Protein AF-A0A9E3X2L5-F1 (afdb_monomer_lite)

Foldseek 3Di:
DPPPPPVVVVVVVVLVVVLVVLCVVCVVVVVVVCVVVVDDPVNVVVVVVVVVVCCVVCVVVLVVVCVVVHVVVSSVVVSVVSVVVVD

Structure (mmCIF, N/CA/C/O backbone):
data_AF-A0A9E3X2L5-F1
#
_entry.id   AF-A0A9E3X2L5-F1
#
loop_
_atom_site.group_PDB
_atom_site.id
_atom_site.type_symbol
_atom_site.label_atom_id
_atom_site.label_alt_id
_atom_site.label_comp_id
_atom_site.label_asym_id
_atom_site.label_entity_id
_atom_site.label_seq_id
_atom_site.pdbx_PDB_ins_code
_atom_site.Cartn_x
_atom_site.Cartn_y
_atom_site.Cartn_z
_atom_site.occupancy
_atom_site.B_iso_or_equiv
_atom_site.auth_seq_id
_atom_site.auth_comp_id
_atom_site.auth_asym_id
_atom_site.auth_atom_id
_atom_site.pdbx_PDB_model_num
ATOM 1 N N . MET A 1 1 ? -5.883 12.078 28.747 1.00 43.22 1 MET A N 1
ATOM 2 C CA . MET A 1 1 ? -4.803 11.162 28.321 1.00 43.22 1 MET A CA 1
ATOM 3 C C . MET A 1 1 ? -5.453 9.863 27.871 1.00 43.22 1 MET A C 1
ATOM 5 O O . MET A 1 1 ? -6.032 9.185 28.708 1.00 43.22 1 MET A O 1
ATOM 9 N N . GLN A 1 2 ? -5.475 9.570 26.565 1.00 57.81 2 GLN A N 1
ATOM 10 C CA . GLN A 1 2 ? -5.955 8.271 26.074 1.00 57.81 2 GLN A CA 1
ATOM 11 C C . GLN A 1 2 ? -5.072 7.188 26.703 1.00 57.81 2 GLN A C 1
ATOM 13 O O . GLN A 1 2 ? -3.851 7.256 26.588 1.00 57.81 2 GLN A O 1
ATOM 18 N N . THR A 1 3 ? -5.658 6.237 27.425 1.00 52.75 3 THR A N 1
ATOM 19 C CA . THR A 1 3 ? -4.907 5.115 27.984 1.00 52.75 3 THR A CA 1
ATOM 20 C C . THR A 1 3 ? -4.382 4.284 26.818 1.00 52.75 3 THR A C 1
ATOM 22 O O . THR A 1 3 ? -5.141 3.640 26.096 1.00 52.75 3 THR A O 1
ATOM 25 N N . THR A 1 4 ? -3.075 4.352 26.574 1.00 62.81 4 THR A N 1
ATOM 26 C CA . THR A 1 4 ? -2.418 3.586 25.517 1.00 62.81 4 THR A CA 1
ATOM 27 C C . THR A 1 4 ? -2.697 2.101 25.724 1.00 62.81 4 THR A C 1
ATOM 29 O O . THR A 1 4 ? -2.154 1.463 26.627 1.00 62.81 4 THR A O 1
ATOM 32 N N . ASN A 1 5 ? -3.570 1.532 24.893 1.00 82.81 5 ASN A N 1
ATOM 33 C CA . ASN A 1 5 ? -3.887 0.116 24.950 1.00 82.81 5 ASN A CA 1
ATOM 34 C C . ASN A 1 5 ? -2.715 -0.667 24.350 1.00 82.81 5 ASN A C 1
ATOM 36 O O . ASN A 1 5 ? -2.606 -0.822 23.132 1.00 82.81 5 ASN A O 1
ATOM 40 N N . ARG A 1 6 ? -1.828 -1.160 25.222 1.00 85.25 6 ARG A N 1
ATOM 41 C CA . ARG A 1 6 ? -0.616 -1.902 24.843 1.00 85.25 6 ARG A CA 1
ATOM 42 C C . ARG A 1 6 ? -0.916 -3.056 23.883 1.00 85.25 6 ARG A C 1
ATOM 44 O O . ARG A 1 6 ? -0.158 -3.267 22.946 1.00 85.25 6 ARG A O 1
ATOM 51 N N . ARG A 1 7 ? -2.055 -3.744 24.057 1.00 87.69 7 ARG A N 1
ATOM 52 C CA . ARG A 1 7 ? -2.491 -4.823 23.152 1.00 87.69 7 ARG A CA 1
ATOM 53 C C . ARG A 1 7 ? -2.791 -4.301 21.748 1.00 87.69 7 ARG A C 1
ATOM 55 O O . ARG A 1 7 ? -2.367 -4.917 20.779 1.00 87.69 7 ARG A O 1
ATOM 62 N N . ALA A 1 8 ? -3.483 -3.167 21.634 1.00 87.62 8 ALA A N 1
ATOM 63 C CA . ALA A 1 8 ? -3.787 -2.564 20.338 1.00 87.62 8 ALA A CA 1
ATOM 64 C C . ALA A 1 8 ? -2.507 -2.144 19.599 1.00 87.62 8 ALA A C 1
ATOM 66 O O . ALA A 1 8 ? -2.376 -2.431 18.414 1.00 87.62 8 ALA A O 1
ATOM 67 N N . MET A 1 9 ? -1.533 -1.549 20.299 1.00 89.56 9 MET A N 1
ATOM 68 C CA . MET A 1 9 ? -0.229 -1.231 19.701 1.00 89.56 9 MET A CA 1
ATOM 69 C C . MET A 1 9 ? 0.518 -2.480 19.233 1.00 89.56 9 MET A C 1
ATOM 71 O O . MET A 1 9 ? 1.041 -2.477 18.125 1.00 89.56 9 MET A O 1
ATOM 75 N N . THR A 1 10 ? 0.548 -3.552 20.034 1.00 92.44 10 THR A N 1
ATOM 76 C CA . THR A 1 10 ? 1.191 -4.811 19.625 1.00 92.44 10 THR A CA 1
ATOM 77 C C . THR A 1 10 ? 0.535 -5.401 18.378 1.00 92.44 10 THR A C 1
ATOM 79 O O . THR A 1 10 ? 1.243 -5.831 17.474 1.00 92.44 10 THR A O 1
ATOM 82 N N . ILE A 1 11 ? -0.799 -5.382 18.29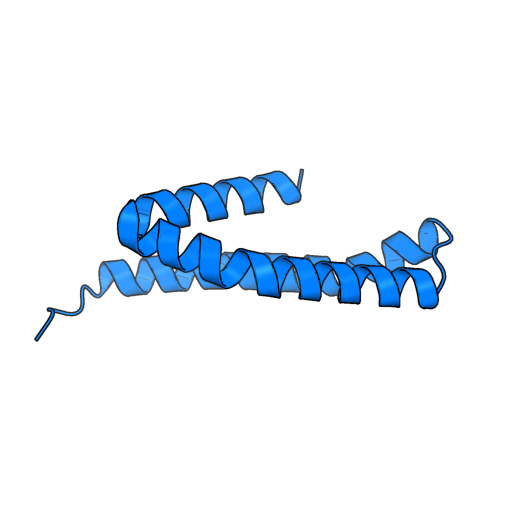3 1.00 91.12 11 ILE A N 1
ATOM 83 C CA . ILE A 1 11 ? -1.524 -5.869 17.110 1.00 91.12 11 ILE A CA 1
ATOM 84 C C . ILE A 1 11 ? -1.174 -5.026 15.882 1.00 91.12 11 ILE A C 1
ATOM 86 O O . ILE A 1 11 ? -0.781 -5.584 14.866 1.00 91.12 11 ILE A O 1
ATOM 90 N N . LEU A 1 12 ? -1.254 -3.695 15.982 1.00 92.06 12 LEU A N 1
ATOM 91 C CA . LEU A 1 12 ? -0.919 -2.794 14.873 1.00 92.06 12 LEU A CA 1
ATOM 92 C C . LEU A 1 12 ? 0.533 -2.960 14.414 1.00 92.06 12 LEU A C 1
ATOM 94 O O . LEU A 1 12 ? 0.802 -2.950 13.215 1.00 92.06 12 LEU A O 1
ATOM 98 N N . PHE A 1 13 ? 1.453 -3.148 15.361 1.00 94.12 13 PHE A N 1
ATOM 99 C CA . PHE A 1 13 ? 2.855 -3.414 15.067 1.00 94.12 13 PHE A CA 1
ATOM 100 C C . PHE A 1 13 ? 3.026 -4.719 14.288 1.00 94.12 13 PHE A C 1
ATOM 102 O O . PHE A 1 13 ? 3.683 -4.718 13.254 1.00 94.12 13 PHE A O 1
ATOM 109 N N . LEU A 1 14 ? 2.401 -5.813 14.736 1.00 94.62 14 LEU A N 1
ATOM 110 C CA . LEU A 1 14 ? 2.450 -7.095 14.028 1.00 94.62 14 LEU A CA 1
ATOM 111 C C . LEU A 1 14 ? 1.824 -6.999 12.634 1.00 94.62 14 LEU A C 1
ATOM 113 O O . LEU A 1 14 ? 2.381 -7.532 11.680 1.00 94.62 14 LEU A O 1
ATOM 117 N N . THR A 1 15 ? 0.707 -6.284 12.493 1.00 93.44 15 THR A N 1
ATOM 118 C CA . THR A 1 15 ? 0.094 -6.032 11.184 1.00 93.44 15 THR A CA 1
ATOM 119 C C . THR A 1 15 ? 1.058 -5.295 10.255 1.00 93.44 15 THR A C 1
ATOM 121 O O . THR A 1 15 ? 1.276 -5.739 9.131 1.00 93.44 15 THR A O 1
ATOM 124 N N . MET A 1 16 ? 1.682 -4.212 10.721 1.00 94.81 16 MET A N 1
ATOM 125 C CA . MET A 1 16 ? 2.671 -3.471 9.932 1.00 94.81 16 MET A CA 1
ATOM 126 C C . MET A 1 16 ? 3.913 -4.298 9.617 1.00 94.81 16 MET A C 1
ATOM 128 O O . MET A 1 16 ? 4.416 -4.226 8.501 1.00 94.81 16 MET A O 1
ATOM 132 N N . PHE A 1 17 ? 4.372 -5.121 10.556 1.00 95.88 17 PHE A N 1
ATOM 133 C CA . PHE A 1 17 ? 5.483 -6.035 10.332 1.00 95.88 17 PHE A CA 1
ATOM 134 C C . PHE A 1 17 ? 5.184 -7.003 9.182 1.00 95.88 17 PHE A C 1
ATOM 136 O O . PHE A 1 17 ? 5.977 -7.103 8.251 1.00 95.88 17 PHE A O 1
ATOM 143 N N . ILE A 1 18 ? 4.015 -7.651 9.194 1.00 93.50 18 ILE A N 1
ATOM 144 C CA . ILE A 1 18 ? 3.604 -8.584 8.135 1.00 93.50 18 ILE A CA 1
ATOM 145 C C . ILE A 1 18 ? 3.515 -7.873 6.778 1.00 93.50 18 ILE A C 1
ATOM 147 O O . ILE A 1 18 ? 4.023 -8.390 5.784 1.00 93.50 18 ILE A O 1
ATOM 151 N N . VAL A 1 19 ? 2.921 -6.675 6.735 1.00 94.75 19 VAL A N 1
ATOM 152 C CA . VAL A 1 19 ? 2.818 -5.882 5.497 1.00 94.75 19 VAL A CA 1
ATOM 153 C C . VAL A 1 19 ? 4.202 -5.524 4.955 1.00 94.75 19 VAL A C 1
ATOM 155 O O . VAL A 1 19 ? 4.454 -5.700 3.765 1.00 94.75 19 VAL A O 1
ATOM 158 N N . MET A 1 20 ? 5.122 -5.081 5.816 1.00 95.62 20 MET A N 1
ATOM 159 C CA . MET A 1 20 ? 6.484 -4.719 5.406 1.00 95.62 20 MET A CA 1
ATOM 160 C C . MET A 1 20 ? 7.293 -5.925 4.934 1.00 95.62 20 MET A C 1
ATOM 162 O O . MET A 1 20 ? 8.039 -5.804 3.967 1.00 95.62 20 MET A O 1
ATOM 166 N N . VAL A 1 21 ? 7.121 -7.092 5.562 1.00 94.88 21 VAL A N 1
ATOM 167 C CA . VAL A 1 21 ? 7.738 -8.340 5.090 1.00 94.88 21 VAL A CA 1
ATOM 168 C C . VAL A 1 21 ? 7.219 -8.691 3.699 1.00 94.88 21 VAL A C 1
ATOM 170 O O . VAL A 1 21 ? 8.019 -8.908 2.794 1.00 94.88 21 VAL A O 1
ATOM 173 N N . GLY A 1 22 ? 5.899 -8.687 3.494 1.00 91.81 22 GLY A N 1
ATOM 174 C CA . GLY A 1 22 ? 5.316 -8.978 2.185 1.00 91.81 22 GLY A CA 1
ATOM 175 C C . GLY A 1 22 ? 5.795 -8.005 1.101 1.00 91.81 22 GLY A C 1
ATOM 176 O O . GLY A 1 22 ? 6.215 -8.428 0.025 1.00 91.81 22 GLY A O 1
ATOM 177 N N . PHE A 1 23 ? 5.807 -6.707 1.407 1.00 92.38 23 PHE A N 1
ATOM 178 C CA . PHE A 1 23 ? 6.299 -5.678 0.491 1.00 92.38 23 PHE A CA 1
ATOM 179 C C . PHE A 1 23 ? 7.798 -5.847 0.193 1.00 92.38 23 PHE A C 1
ATOM 181 O O . PHE A 1 23 ? 8.218 -5.732 -0.956 1.00 92.38 23 PHE A O 1
ATOM 188 N N . GLY A 1 24 ? 8.597 -6.185 1.209 1.00 93.00 24 GLY A N 1
ATOM 189 C CA . GLY A 1 24 ? 10.032 -6.439 1.083 1.00 93.00 24 GLY A CA 1
ATOM 190 C C . GLY A 1 24 ? 10.376 -7.672 0.246 1.00 93.00 24 GLY A C 1
ATOM 191 O O . GLY A 1 24 ? 11.433 -7.690 -0.378 1.00 93.00 24 GLY A O 1
ATOM 192 N N . VAL A 1 25 ? 9.490 -8.671 0.184 1.00 92.06 25 VAL A N 1
ATOM 193 C CA . VAL A 1 25 ? 9.646 -9.823 -0.717 1.00 92.06 25 VAL A CA 1
ATOM 194 C C . VAL A 1 25 ? 9.214 -9.473 -2.143 1.00 92.06 25 VAL A C 1
ATOM 196 O O . VAL A 1 25 ? 9.943 -9.776 -3.082 1.00 92.06 25 VAL A O 1
ATOM 199 N N . ILE A 1 26 ? 8.066 -8.810 -2.328 1.00 91.38 26 ILE A N 1
ATOM 200 C CA . ILE A 1 26 ? 7.529 -8.509 -3.668 1.00 91.38 26 ILE A CA 1
ATOM 201 C C . ILE A 1 26 ? 8.381 -7.484 -4.419 1.00 91.38 26 ILE A C 1
ATOM 203 O O . ILE A 1 26 ? 8.704 -7.701 -5.586 1.00 91.38 26 ILE A O 1
ATOM 207 N N . MET A 1 27 ? 8.731 -6.362 -3.784 1.00 91.44 27 MET A N 1
ATOM 208 C CA . MET A 1 27 ? 9.376 -5.227 -4.459 1.00 91.44 27 MET A CA 1
ATOM 209 C C . MET A 1 27 ? 10.652 -5.579 -5.237 1.00 91.44 27 MET A C 1
ATOM 211 O O . MET A 1 27 ? 10.778 -5.096 -6.360 1.00 91.44 27 MET A O 1
ATOM 215 N N . PRO A 1 28 ? 1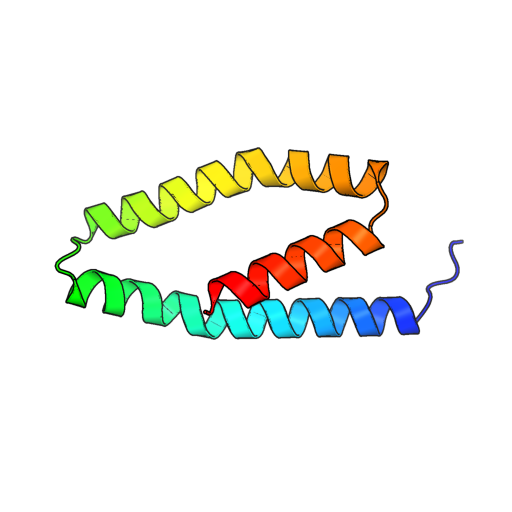1.592 -6.395 -4.716 1.00 91.56 28 PRO A N 1
ATOM 216 C CA . PRO A 1 28 ? 12.762 -6.794 -5.491 1.00 91.56 28 PRO A CA 1
ATOM 217 C C . PRO A 1 28 ? 12.431 -7.810 -6.587 1.00 91.56 28 PRO A C 1
ATOM 219 O O . PRO A 1 28 ? 13.093 -7.795 -7.613 1.00 91.56 28 PRO A O 1
ATOM 222 N N . ILE A 1 29 ? 11.424 -8.672 -6.406 1.00 92.44 29 ILE A N 1
ATOM 223 C CA . ILE A 1 29 ? 11.056 -9.721 -7.375 1.00 92.44 29 ILE A CA 1
ATOM 224 C C . ILE A 1 29 ? 10.310 -9.132 -8.580 1.00 92.44 29 ILE A C 1
ATOM 226 O O . ILE A 1 29 ? 10.517 -9.569 -9.712 1.00 92.44 29 ILE A O 1
ATOM 230 N N . LEU A 1 30 ? 9.470 -8.123 -8.347 1.00 91.06 30 LEU A N 1
ATOM 231 C CA . LEU A 1 30 ? 8.636 -7.481 -9.361 1.00 91.06 30 LEU A CA 1
ATOM 232 C C . LEU A 1 30 ? 9.406 -7.020 -10.619 1.00 91.06 30 LEU A C 1
ATOM 234 O O . LEU A 1 30 ? 8.959 -7.364 -11.714 1.00 91.06 30 LEU A O 1
ATOM 238 N N . PRO A 1 31 ? 10.543 -6.294 -10.526 1.00 91.12 31 PRO A N 1
ATOM 239 C CA . PRO A 1 31 ? 11.288 -5.877 -11.711 1.00 91.12 31 PRO A CA 1
ATOM 240 C 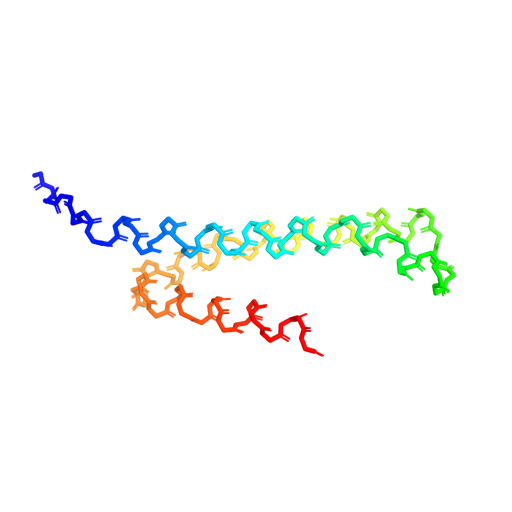C . PRO A 1 31 ? 11.866 -7.055 -12.502 1.00 91.12 31 PRO A C 1
ATOM 242 O O . PRO A 1 31 ? 11.765 -7.042 -13.723 1.00 91.12 31 PRO A O 1
ATOM 245 N N . PHE A 1 32 ? 12.384 -8.098 -11.839 1.00 91.75 32 PHE A N 1
ATOM 246 C CA . PHE A 1 32 ? 12.885 -9.296 -12.528 1.00 91.75 32 PHE A CA 1
ATOM 247 C C . PHE A 1 32 ? 11.765 -10.048 -13.248 1.00 91.75 32 PHE A C 1
ATOM 249 O O . PHE A 1 32 ? 11.949 -10.533 -14.363 1.00 91.75 32 PHE A O 1
ATOM 256 N N . TYR A 1 33 ? 10.588 -10.130 -12.625 1.00 92.44 33 TYR A N 1
ATOM 257 C CA . TYR A 1 33 ? 9.425 -10.749 -13.249 1.00 92.44 33 TYR A CA 1
ATOM 258 C C . TYR A 1 33 ? 8.961 -9.955 -14.477 1.00 92.44 33 TYR A C 1
ATOM 260 O O . TYR A 1 33 ? 8.757 -10.530 -15.544 1.00 92.44 33 TYR A O 1
ATOM 268 N N . ALA A 1 34 ? 8.860 -8.632 -14.362 1.00 92.50 34 ALA A N 1
ATOM 269 C CA . ALA A 1 34 ? 8.488 -7.770 -15.479 1.00 92.50 34 ALA A CA 1
ATOM 270 C C . ALA A 1 34 ? 9.509 -7.845 -16.628 1.00 92.50 34 ALA A C 1
ATOM 272 O O . ALA A 1 34 ? 9.116 -7.962 -17.787 1.00 92.50 34 ALA A O 1
ATOM 273 N N . GLU A 1 35 ? 10.808 -7.857 -16.323 1.00 92.38 35 GLU A N 1
ATOM 274 C CA . GLU A 1 35 ? 11.868 -8.047 -17.320 1.00 92.38 35 GLU A CA 1
ATOM 275 C C . GLU A 1 35 ? 11.747 -9.413 -18.014 1.00 92.38 35 GLU A C 1
ATOM 277 O O . GLU A 1 35 ? 11.844 -9.492 -19.238 1.00 92.38 35 GLU A O 1
ATOM 282 N N . SER A 1 36 ? 11.417 -10.480 -17.273 1.00 92.69 36 SER A N 1
ATOM 283 C CA . SER A 1 36 ? 11.155 -11.804 -17.862 1.00 92.69 36 SER A CA 1
ATOM 284 C C . SER A 1 36 ? 9.945 -11.826 -18.812 1.00 92.69 36 SER A C 1
ATOM 286 O O . SER A 1 36 ? 9.884 -12.657 -19.716 1.00 92.69 36 SER A O 1
ATOM 288 N N . MET A 1 37 ? 9.011 -10.882 -18.652 1.00 92.44 37 MET A N 1
ATOM 289 C CA . MET A 1 37 ? 7.877 -10.659 -19.555 1.00 92.44 37 MET A CA 1
ATOM 290 C C . MET A 1 37 ? 8.208 -9.726 -20.735 1.00 92.44 37 MET A C 1
ATOM 292 O O . MET A 1 37 ? 7.331 -9.435 -21.548 1.00 92.44 37 MET A O 1
ATOM 296 N N . GLY A 1 38 ? 9.456 -9.260 -20.844 1.00 92.88 38 GLY A N 1
ATOM 297 C CA . GLY A 1 38 ? 9.920 -8.346 -21.888 1.00 92.88 38 GLY A CA 1
ATOM 298 C C . GLY A 1 38 ? 9.689 -6.863 -21.584 1.00 92.88 38 GLY A C 1
ATOM 299 O O . GLY A 1 38 ? 9.771 -6.047 -22.501 1.00 92.88 38 GLY A O 1
ATOM 300 N N . ALA A 1 39 ? 9.391 -6.499 -20.331 1.00 94.06 39 ALA A N 1
ATOM 301 C CA . ALA A 1 39 ? 9.224 -5.101 -19.945 1.00 94.06 39 ALA A CA 1
ATOM 302 C C . ALA A 1 39 ? 10.550 -4.336 -20.034 1.00 94.06 39 ALA A C 1
ATOM 304 O O . ALA A 1 39 ? 11.607 -4.818 -19.620 1.00 94.06 39 ALA A O 1
ATOM 305 N N . THR A 1 40 ? 10.484 -3.109 -20.539 1.00 94.56 40 THR A N 1
ATOM 306 C CA . THR A 1 40 ? 11.637 -2.212 -20.626 1.00 94.56 40 THR A CA 1
ATOM 307 C C . THR A 1 40 ? 11.822 -1.406 -19.334 1.00 94.56 40 THR A C 1
ATOM 309 O O . THR A 1 40 ? 10.925 -1.303 -18.495 1.00 94.56 40 THR A O 1
ATOM 312 N N . ALA A 1 41 ? 12.980 -0.754 -19.178 1.00 91.56 41 ALA A N 1
ATOM 313 C CA . ALA A 1 41 ? 13.225 0.155 -18.053 1.00 91.56 41 ALA A CA 1
ATOM 314 C C . ALA A 1 41 ? 12.201 1.308 -17.985 1.00 91.56 41 ALA A C 1
ATOM 316 O O . ALA A 1 41 ? 11.849 1.768 -16.897 1.00 91.56 41 ALA A O 1
ATOM 317 N N . THR A 1 42 ? 11.695 1.760 -19.137 1.00 95.19 42 THR A N 1
ATOM 318 C CA . THR A 1 42 ? 10.649 2.786 -19.213 1.00 95.19 42 THR A CA 1
ATOM 319 C C . THR A 1 42 ? 9.319 2.268 -18.673 1.00 95.19 42 THR A C 1
ATOM 321 O O . THR A 1 42 ? 8.660 2.990 -17.927 1.00 95.19 42 THR A O 1
ATOM 324 N N . ASP A 1 43 ? 8.957 1.018 -18.971 1.00 94.88 43 ASP A N 1
ATOM 325 C CA . ASP A 1 43 ? 7.724 0.399 -18.468 1.00 94.88 43 ASP A CA 1
ATOM 326 C C . ASP A 1 43 ? 7.758 0.250 -16.945 1.00 94.88 43 ASP A C 1
ATOM 328 O O . ASP A 1 43 ? 6.788 0.578 -16.263 1.00 94.88 43 ASP A O 1
ATOM 332 N N . LEU A 1 44 ? 8.906 -0.156 -16.393 1.00 93.81 44 LEU A N 1
ATOM 333 C CA . LEU A 1 44 ? 9.123 -0.196 -14.946 1.00 93.81 44 LEU A CA 1
ATOM 334 C C . LEU A 1 44 ? 9.014 1.196 -14.315 1.00 93.81 44 LEU A C 1
ATOM 336 O O . LEU A 1 44 ? 8.334 1.367 -13.301 1.00 93.81 44 LEU A O 1
ATOM 340 N N . GLY A 1 45 ? 9.642 2.205 -14.926 1.00 93.88 45 GLY A N 1
ATOM 341 C CA . GLY A 1 45 ? 9.540 3.592 -14.473 1.00 93.88 45 GLY A CA 1
ATOM 342 C C . GLY A 1 45 ? 8.093 4.093 -14.454 1.00 93.88 45 GLY A C 1
ATOM 343 O O . GLY A 1 45 ? 7.654 4.681 -13.462 1.00 93.88 45 GLY A O 1
ATOM 344 N N . LEU A 1 46 ? 7.330 3.807 -15.512 1.00 96.06 46 LEU A N 1
ATOM 345 C CA . LEU A 1 46 ? 5.909 4.146 -15.608 1.00 96.06 46 LEU A CA 1
ATOM 346 C C . LEU A 1 46 ? 5.064 3.394 -14.578 1.00 96.06 46 LEU A C 1
ATOM 348 O O . LEU A 1 46 ? 4.173 3.996 -13.980 1.00 96.06 46 LEU A O 1
ATOM 352 N N . LEU A 1 47 ? 5.360 2.121 -14.322 1.00 93.75 47 LEU A N 1
ATOM 353 C CA . LEU A 1 47 ? 4.667 1.312 -13.322 1.00 93.75 47 LEU A CA 1
ATOM 354 C C . LEU A 1 47 ? 4.828 1.899 -11.912 1.00 93.75 47 LEU A C 1
ATOM 356 O O . LEU A 1 47 ? 3.832 2.108 -11.213 1.00 93.75 47 LEU A O 1
ATOM 360 N N . PHE A 1 48 ? 6.052 2.248 -11.505 1.00 93.50 48 PHE A N 1
ATOM 361 C CA . PHE A 1 48 ? 6.286 2.875 -10.198 1.00 93.50 48 PHE A CA 1
ATOM 362 C C . PHE A 1 48 ? 5.730 4.304 -10.113 1.00 93.50 48 PHE A C 1
ATOM 364 O O . PHE A 1 48 ? 5.235 4.713 -9.055 1.00 93.50 48 PHE A O 1
ATOM 371 N N . ALA A 1 49 ? 5.759 5.061 -11.214 1.00 96.50 49 ALA A N 1
ATOM 372 C CA . ALA A 1 49 ? 5.142 6.383 -11.280 1.00 96.50 49 ALA A CA 1
ATOM 373 C C . ALA A 1 49 ? 3.618 6.292 -11.114 1.00 96.50 49 ALA A C 1
ATOM 375 O O . ALA A 1 49 ? 3.048 6.983 -10.268 1.00 96.50 49 ALA A O 1
ATOM 376 N N . ALA A 1 50 ? 2.965 5.389 -11.850 1.00 96.31 50 ALA A N 1
ATOM 377 C CA . ALA A 1 50 ? 1.532 5.136 -11.741 1.00 96.31 50 ALA A CA 1
ATOM 378 C C . ALA A 1 50 ? 1.150 4.678 -10.327 1.00 96.31 50 ALA A C 1
ATOM 380 O O . ALA A 1 50 ? 0.211 5.221 -9.743 1.00 96.31 50 ALA A O 1
ATOM 381 N N . TYR A 1 51 ? 1.921 3.758 -9.734 1.00 93.12 51 TYR A N 1
ATOM 382 C CA . TYR A 1 51 ? 1.744 3.348 -8.340 1.00 93.12 51 TYR A CA 1
ATOM 383 C C . TYR A 1 51 ? 1.808 4.541 -7.378 1.00 93.12 51 TYR A C 1
ATOM 385 O O . TYR A 1 51 ? 0.946 4.687 -6.514 1.00 93.12 51 TYR A O 1
ATOM 393 N N . SER A 1 52 ? 2.790 5.429 -7.550 1.00 95.62 52 SER A N 1
ATOM 394 C CA . SER A 1 52 ? 2.958 6.613 -6.700 1.00 95.62 52 SER A CA 1
ATOM 395 C C . SER A 1 52 ? 1.802 7.603 -6.850 1.00 95.62 52 SER A C 1
ATOM 397 O O . SER A 1 52 ? 1.318 8.126 -5.848 1.00 95.62 52 SER A O 1
ATOM 399 N N . VAL A 1 53 ? 1.312 7.824 -8.074 1.00 97.56 53 VAL A N 1
ATOM 400 C CA . VAL A 1 53 ? 0.155 8.695 -8.345 1.00 97.56 53 VAL A CA 1
ATOM 401 C C . VAL A 1 53 ? -1.110 8.130 -7.708 1.00 97.56 53 VAL A C 1
ATOM 403 O O . VAL A 1 53 ? -1.809 8.845 -6.988 1.00 97.56 53 VAL A O 1
ATOM 406 N N . VAL A 1 54 ? -1.392 6.841 -7.917 1.00 96.00 54 VAL A N 1
ATOM 407 C CA . VAL A 1 54 ? -2.549 6.177 -7.303 1.00 96.00 54 VAL A CA 1
ATOM 408 C C . VAL A 1 54 ? -2.432 6.231 -5.780 1.00 96.00 54 VAL A C 1
ATOM 410 O O . VAL A 1 54 ? -3.374 6.645 -5.112 1.00 96.00 54 VAL A O 1
ATOM 413 N N . GLN A 1 55 ? -1.269 5.910 -5.213 1.00 94.56 55 GLN A N 1
ATOM 414 C CA . GLN A 1 55 ? -1.047 5.985 -3.769 1.00 94.56 55 GLN A CA 1
ATOM 415 C C . GLN A 1 55 ? -1.264 7.405 -3.229 1.00 94.56 55 GLN A C 1
ATOM 417 O O . GLN A 1 55 ? -1.929 7.574 -2.210 1.00 94.56 55 GLN A O 1
ATOM 422 N N . PHE A 1 56 ? -0.750 8.425 -3.915 1.00 95.69 56 PHE A N 1
ATOM 423 C CA . PHE A 1 56 ? -0.905 9.821 -3.515 1.00 95.69 56 PHE A CA 1
ATOM 424 C C . PHE A 1 56 ? -2.373 10.261 -3.501 1.00 95.69 56 PHE A C 1
ATOM 426 O O . PHE A 1 56 ? -2.809 10.912 -2.553 1.00 95.69 56 PHE A O 1
ATOM 433 N N . LEU A 1 57 ? -3.150 9.865 -4.512 1.00 96.31 57 LEU A N 1
ATOM 434 C CA . LEU A 1 57 ? -4.571 10.204 -4.605 1.00 96.31 57 LEU A CA 1
ATOM 435 C C . LEU A 1 57 ? -5.425 9.420 -3.602 1.00 96.31 57 LEU A C 1
ATOM 437 O O . LEU A 1 57 ? -6.314 9.985 -2.966 1.00 96.31 57 LEU A O 1
ATOM 441 N N . PHE A 1 58 ? -5.160 8.123 -3.438 1.00 93.75 58 PHE A N 1
ATOM 442 C CA . PHE A 1 58 ? -5.994 7.243 -2.620 1.00 93.75 58 PHE A CA 1
ATOM 443 C C . PHE A 1 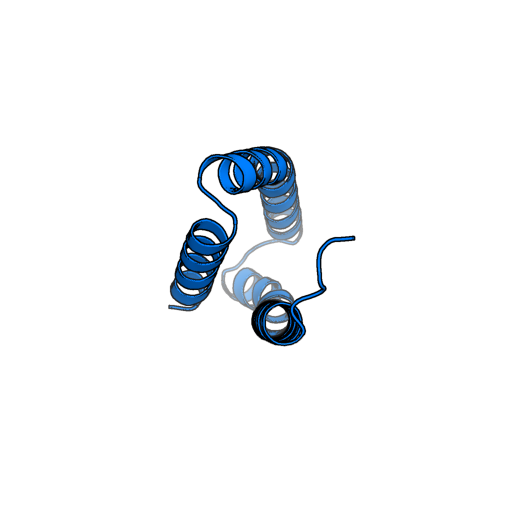58 ? -5.625 7.245 -1.135 1.00 93.75 58 PHE A C 1
ATOM 445 O O . PHE A 1 58 ? -6.504 6.985 -0.316 1.00 93.75 58 PHE A O 1
ATOM 452 N N . SER A 1 59 ? -4.387 7.578 -0.758 1.00 92.81 59 SER A N 1
ATOM 453 C CA . SER A 1 59 ? -3.962 7.685 0.647 1.00 92.81 59 SER A CA 1
ATOM 454 C C . SER A 1 59 ? -4.853 8.620 1.489 1.00 92.81 59 SER A C 1
ATOM 456 O O . SER A 1 59 ? -5.390 8.163 2.505 1.00 92.81 59 SER A O 1
ATOM 458 N N . PRO A 1 60 ? -5.123 9.883 1.084 1.00 93.62 60 PRO A N 1
ATOM 459 C CA . PRO A 1 60 ? -6.004 10.760 1.853 1.00 93.62 60 PRO A CA 1
ATOM 460 C C . PRO A 1 60 ? -7.454 10.266 1.861 1.00 93.62 60 PRO A C 1
ATOM 462 O O . PRO A 1 60 ? -8.121 10.375 2.888 1.00 93.62 60 PRO A O 1
ATOM 465 N N . ILE A 1 61 ? -7.938 9.685 0.758 1.00 93.94 61 ILE A N 1
ATOM 466 C CA . ILE A 1 61 ? -9.304 9.148 0.662 1.00 93.94 61 ILE A CA 1
ATOM 467 C C . ILE A 1 61 ? -9.485 7.999 1.659 1.00 93.94 61 ILE A C 1
ATOM 469 O O . ILE A 1 61 ? -10.433 8.001 2.447 1.00 93.94 61 ILE A O 1
ATOM 473 N N . TRP A 1 62 ? -8.549 7.050 1.675 1.00 91.56 62 TRP A N 1
ATOM 474 C CA . TRP A 1 62 ? -8.556 5.925 2.608 1.00 91.56 62 TRP A CA 1
ATOM 475 C C . TRP A 1 62 ? -8.397 6.370 4.060 1.00 91.56 62 TRP A C 1
ATOM 477 O O . TRP A 1 62 ? -9.084 5.840 4.935 1.00 91.56 62 TRP A O 1
ATOM 487 N N . GLY A 1 63 ? -7.552 7.369 4.325 1.00 91.00 63 GLY A N 1
ATOM 488 C CA . GLY A 1 63 ? -7.400 7.959 5.655 1.00 91.00 63 GLY A CA 1
ATOM 489 C C . GLY A 1 63 ? -8.699 8.589 6.160 1.00 91.00 63 GLY A C 1
ATOM 490 O O . GLY A 1 63 ? -9.186 8.237 7.234 1.00 91.00 63 GLY A O 1
ATOM 491 N N . GLN A 1 64 ? -9.323 9.445 5.347 1.00 93.19 64 GLN A N 1
ATOM 492 C CA . GLN A 1 64 ? -10.598 10.082 5.690 1.00 93.19 64 GLN A CA 1
ATOM 493 C C . GLN A 1 64 ? -11.723 9.059 5.878 1.00 93.19 64 GLN A C 1
ATOM 495 O O . GLN A 1 64 ? -12.540 9.191 6.791 1.00 93.19 64 GLN A O 1
ATOM 500 N N . MET A 1 65 ? -11.775 8.027 5.034 1.00 92.50 65 MET A N 1
ATOM 501 C CA . MET A 1 65 ? -12.771 6.965 5.157 1.00 92.50 65 MET A CA 1
ATOM 502 C C . MET A 1 65 ? -12.548 6.122 6.422 1.00 92.50 65 MET A C 1
ATOM 504 O O . MET A 1 65 ? -13.515 5.766 7.095 1.00 92.50 65 MET A O 1
ATOM 508 N N . SER A 1 66 ? -11.290 5.871 6.791 1.00 92.38 66 SER A N 1
ATOM 509 C CA . SER A 1 66 ? -10.902 5.200 8.039 1.00 92.38 66 SER A CA 1
ATOM 510 C C . SER A 1 66 ? -11.326 5.982 9.278 1.00 92.38 66 SER A C 1
ATOM 512 O O . SER A 1 66 ? -11.848 5.398 10.230 1.00 92.38 66 SER A O 1
ATOM 514 N N . ASP A 1 67 ? -11.196 7.307 9.255 1.00 91.94 67 ASP A N 1
ATOM 515 C CA . ASP A 1 67 ? -11.641 8.139 10.371 1.00 91.94 67 ASP A CA 1
ATOM 516 C C . ASP A 1 67 ? -13.182 8.235 10.461 1.00 91.94 67 ASP A C 1
ATOM 518 O O . ASP A 1 67 ? -13.711 8.366 11.563 1.00 91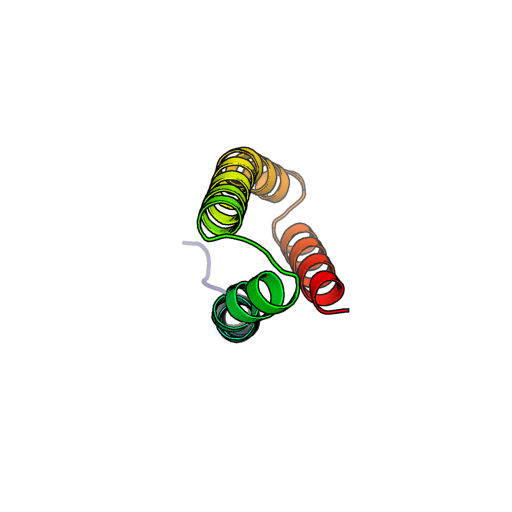.94 67 ASP A O 1
ATOM 522 N N . ARG A 1 68 ? -13.920 8.096 9.344 1.00 93.44 68 ARG A N 1
ATOM 523 C CA . ARG A 1 68 ? -15.403 8.108 9.321 1.00 93.44 68 ARG A CA 1
ATOM 524 C C . ARG A 1 68 ? -16.054 6.770 9.687 1.00 93.44 68 ARG A C 1
ATOM 526 O O . ARG A 1 68 ? 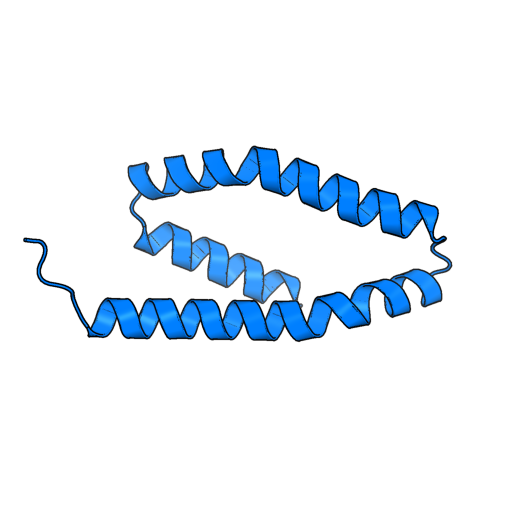-17.014 6.752 10.449 1.00 93.44 68 ARG A O 1
ATOM 533 N N . VAL A 1 69 ? -15.572 5.662 9.120 1.00 91.69 69 VAL A N 1
ATOM 534 C CA . VAL A 1 69 ? -16.138 4.305 9.313 1.00 91.69 69 VAL A CA 1
ATOM 535 C C . VAL A 1 69 ? -15.559 3.626 10.562 1.00 91.69 69 VAL A C 1
ATOM 537 O O . VAL A 1 69 ? -16.135 2.684 11.105 1.00 91.69 69 VAL A O 1
ATOM 540 N N . GLY A 1 70 ? -14.425 4.126 11.049 1.00 87.62 70 GLY A N 1
ATOM 541 C CA . GLY A 1 70 ? -13.668 3.556 12.149 1.00 87.62 70 GLY A CA 1
ATOM 542 C C . GLY A 1 70 ? -12.427 2.815 11.652 1.00 87.62 70 GLY A C 1
ATOM 543 O O . GLY A 1 70 ? -12.436 2.114 10.640 1.00 87.62 70 GLY A O 1
ATOM 544 N N . ARG A 1 71 ? -11.336 2.935 12.414 1.00 86.94 71 ARG A N 1
ATOM 545 C CA . ARG A 1 71 ? -10.009 2.452 11.995 1.00 86.94 71 ARG A CA 1
ATOM 546 C C . ARG A 1 71 ? -9.916 0.932 11.870 1.00 86.94 71 ARG A C 1
ATOM 548 O O . ARG A 1 71 ? -9.241 0.421 10.986 1.00 86.94 71 ARG A O 1
ATOM 555 N N . LYS A 1 72 ? -10.598 0.193 12.751 1.00 88.69 72 LYS A N 1
ATOM 556 C CA . LYS A 1 72 ? -10.545 -1.277 12.793 1.00 88.69 72 LYS A CA 1
ATOM 557 C C . LYS A 1 72 ? -11.081 -1.946 11.511 1.00 88.69 72 LYS A C 1
ATOM 559 O O . LYS A 1 72 ? -10.338 -2.755 10.961 1.00 88.69 72 LYS A O 1
ATOM 564 N N . PRO A 1 73 ? -12.304 -1.656 11.016 1.00 90.81 73 PRO A N 1
ATOM 565 C CA . PRO A 1 73 ? -12.790 -2.260 9.774 1.00 90.81 73 PRO A CA 1
ATOM 566 C C . PRO A 1 73 ? -11.918 -1.893 8.570 1.00 90.81 73 PRO A C 1
ATOM 568 O O . PRO A 1 73 ? -11.630 -2.772 7.766 1.00 90.81 73 PRO A O 1
ATOM 571 N N . MET A 1 74 ? -11.404 -0.661 8.485 1.00 92.31 74 MET A N 1
ATOM 572 C CA . MET A 1 74 ? -10.536 -0.281 7.363 1.00 92.31 74 MET A CA 1
ATOM 573 C C . MET A 1 74 ? -9.184 -0.979 7.359 1.00 92.31 74 MET A C 1
ATOM 575 O O . MET A 1 74 ? -8.727 -1.397 6.298 1.00 92.31 74 MET A O 1
ATOM 579 N N . ILE A 1 75 ? -8.577 -1.189 8.528 1.00 91.19 75 ILE A N 1
ATOM 580 C CA . ILE A 1 75 ? -7.357 -1.998 8.628 1.00 91.19 75 ILE A CA 1
ATOM 581 C C . ILE A 1 75 ? -7.630 -3.441 8.186 1.00 91.19 75 ILE A C 1
ATOM 583 O O . ILE A 1 75 ? -6.813 -4.017 7.477 1.00 91.19 75 ILE A O 1
ATOM 587 N N . LEU A 1 76 ? -8.776 -4.021 8.562 1.00 92.88 76 LEU A N 1
ATOM 588 C CA . LEU A 1 76 ? -9.131 -5.388 8.168 1.00 92.88 76 LEU A CA 1
ATOM 589 C C . LEU A 1 76 ? -9.367 -5.511 6.660 1.00 92.88 76 LEU A C 1
ATOM 591 O O . LEU A 1 76 ? -8.844 -6.438 6.051 1.00 92.88 76 LEU A O 1
ATOM 595 N N . VAL A 1 77 ? -10.100 -4.575 6.051 1.00 94.44 77 VAL A N 1
ATOM 596 C CA . VAL A 1 77 ? -10.318 -4.559 4.594 1.00 94.44 77 VAL A CA 1
ATOM 597 C C . VAL A 1 77 ? -8.991 -4.407 3.853 1.00 94.44 77 VAL A C 1
ATOM 599 O O . VAL A 1 77 ? -8.729 -5.164 2.922 1.00 94.44 77 VAL A O 1
ATOM 602 N N . GLY A 1 78 ? -8.126 -3.490 4.299 1.00 92.06 78 GLY A N 1
ATOM 603 C CA . GLY A 1 78 ? -6.793 -3.314 3.722 1.00 92.06 78 GLY A CA 1
ATOM 604 C C . GLY A 1 78 ? -5.921 -4.564 3.861 1.00 92.06 78 GLY A C 1
ATOM 605 O O . GLY A 1 78 ? -5.247 -4.945 2.911 1.00 92.06 78 GLY A O 1
ATOM 606 N N . LEU A 1 79 ? -5.978 -5.246 5.008 1.00 92.81 79 LEU A N 1
ATOM 607 C CA . LEU A 1 79 ? -5.215 -6.471 5.246 1.00 92.81 79 LEU A CA 1
ATOM 608 C C . LEU A 1 79 ? -5.710 -7.643 4.389 1.00 92.81 79 LEU A C 1
ATOM 610 O O . LEU A 1 79 ? -4.894 -8.393 3.862 1.00 92.81 79 LEU A O 1
ATOM 614 N N . VAL A 1 80 ? -7.027 -7.787 4.218 1.00 94.88 80 VAL A N 1
ATOM 615 C CA . VAL A 1 80 ? -7.608 -8.795 3.316 1.00 94.88 80 VAL A CA 1
ATOM 616 C C . VAL A 1 80 ? -7.228 -8.491 1.870 1.00 94.88 80 VAL A C 1
ATOM 618 O O . VAL A 1 80 ? -6.758 -9.386 1.178 1.00 94.88 80 VAL A O 1
ATOM 621 N N . GLY A 1 81 ? -7.365 -7.237 1.428 1.00 93.75 81 GLY A N 1
ATOM 622 C CA . GLY A 1 81 ? -6.961 -6.825 0.082 1.00 93.75 81 GLY A CA 1
ATOM 623 C C . GLY A 1 81 ? -5.474 -7.066 -0.183 1.00 93.75 81 GLY A C 1
ATOM 624 O O . GLY A 1 81 ? -5.117 -7.585 -1.236 1.00 93.75 81 GLY A O 1
ATOM 625 N N . PHE A 1 82 ? -4.621 -6.775 0.802 1.00 92.38 82 PHE A N 1
ATOM 626 C CA . PHE A 1 82 ? -3.194 -7.081 0.738 1.00 92.38 82 PHE A CA 1
ATOM 627 C C . PHE A 1 82 ? -2.929 -8.587 0.671 1.00 92.38 82 PHE A C 1
ATOM 629 O O . PHE A 1 82 ? -2.085 -9.012 -0.097 1.00 92.38 82 PHE A O 1
ATOM 636 N N . GLY A 1 83 ? -3.650 -9.417 1.428 1.00 92.25 83 GLY A N 1
ATOM 637 C CA . GLY A 1 83 ? -3.507 -10.873 1.328 1.00 92.25 83 GLY A CA 1
ATOM 638 C C . GLY A 1 83 ? -3.926 -11.415 -0.042 1.00 92.25 83 GLY A C 1
ATOM 639 O O . GLY A 1 83 ? -3.237 -12.260 -0.606 1.00 92.25 83 GLY A O 1
ATOM 640 N N . VAL A 1 84 ? -5.021 -10.894 -0.602 1.00 94.31 84 VAL A N 1
ATOM 641 C CA . VAL A 1 84 ? -5.522 -11.289 -1.927 1.00 94.31 84 VAL A CA 1
ATOM 642 C C . VAL A 1 84 ? -4.541 -10.914 -3.038 1.00 94.31 84 VAL A C 1
ATOM 644 O O . VAL A 1 84 ? -4.438 -11.663 -3.997 1.00 94.31 84 VAL A O 1
ATOM 647 N N . SER A 1 85 ? -3.770 -9.827 -2.915 1.00 89.75 85 SER A N 1
ATOM 648 C CA . SER A 1 85 ? -2.807 -9.442 -3.961 1.00 89.75 85 SER A CA 1
ATOM 649 C C . SER A 1 85 ? -1.619 -10.401 -4.126 1.00 89.75 85 SER A C 1
ATOM 651 O O . SER A 1 85 ? -0.845 -10.227 -5.061 1.00 89.75 85 SER A O 1
ATOM 653 N N . PHE A 1 86 ? -1.431 -11.360 -3.211 1.00 85.62 86 PHE A N 1
ATOM 654 C CA . PHE A 1 86 ? -0.394 -12.400 -3.312 1.00 85.62 86 PHE A CA 1
ATOM 655 C C . PHE A 1 86 ? -0.883 -13.685 -3.995 1.00 85.62 86 PHE A C 1
ATOM 657 O O . PHE A 1 86 ? -0.062 -14.569 -4.243 1.00 85.62 86 PHE A O 1
ATOM 664 N N . VAL A 1 87 ? -2.192 -13.814 -4.236 1.00 85.69 87 VAL A N 1
ATOM 665 C CA . VAL A 1 87 ? -2.825 -14.972 -4.891 1.00 85.69 87 VAL A CA 1
ATOM 666 C C . VAL A 1 87 ? -3.047 -14.657 -6.361 1.00 85.69 87 VAL A C 1
ATOM 668 O O . VAL A 1 87 ? -2.734 -15.542 -7.185 1.00 85.69 87 VAL A O 1
#

Sequence (87 aa):
MQTTNRRAMTILFLTMFIVMVGFGVIMPILPFYAESMGATATDLGLLFAAYSVVQFLFSPIWGQMSDRVGRKPMILVGLVGFGVSFV

pLDDT: mean 90.75, std 8.6, range [43.22, 97.56]

Secondary structure (DSSP, 8-state):
-----HHHHHHHHHHHHHHHHHHHHHHHHHHHHHHHTT--HHHHHHHHHHHHHHHHHHHHHHHHHHHHH-HHHHHHHHHHHHHHTT-

Radius of gyration: 16.49 Å; chains: 1; bounding box: 29×26×50 Å